Protein AF-A0A6L7W332-F1 (afdb_monomer_lite)

Radius of gyration: 18.76 Å; chains: 1; bounding box: 32×13×55 Å

Foldseek 3Di:
DVVCVVVVHFKDFDADPVGHGPDIDGPVNVVVVVVVVVVVVVVVVVVVVVVVVVPD

Structure (mmCIF, N/CA/C/O backbone):
data_AF-A0A6L7W332-F1
#
_entry.id   AF-A0A6L7W332-F1
#
loop_
_atom_site.group_PDB
_atom_site.id
_atom_site.type_symbol
_atom_site.label_atom_id
_atom_site.label_alt_id
_atom_site.label_comp_id
_atom_site.label_asym_id
_atom_site.label_entity_id
_atom_site.label_seq_id
_atom_site.pdbx_PDB_ins_code
_atom_site.Cartn_x
_atom_site.Cartn_y
_atom_site.Cartn_z
_atom_site.occupancy
_atom_site.B_iso_or_equiv
_atom_site.auth_seq_id
_atom_site.auth_comp_id
_atom_site.auth_asym_id
_atom_site.auth_atom_id
_atom_site.pdbx_PDB_model_num
ATOM 1 N N . MET A 1 1 ? 4.286 3.386 2.427 1.00 83.12 1 MET A N 1
ATOM 2 C CA . MET A 1 1 ? 5.522 2.672 2.833 1.00 83.12 1 MET A CA 1
ATOM 3 C C . MET A 1 1 ? 6.146 3.251 4.100 1.00 83.12 1 MET A C 1
ATOM 5 O O . MET A 1 1 ? 6.502 2.454 4.951 1.00 83.12 1 MET A O 1
ATOM 9 N N . ALA A 1 2 ? 6.245 4.580 4.260 1.00 87.06 2 ALA A N 1
ATOM 10 C CA . ALA A 1 2 ? 6.846 5.206 5.449 1.00 87.06 2 ALA A CA 1
ATOM 11 C C . ALA A 1 2 ? 6.277 4.683 6.783 1.00 87.06 2 ALA A C 1
ATOM 13 O O . ALA A 1 2 ? 7.053 4.230 7.614 1.00 87.06 2 ALA A O 1
ATOM 14 N N . GLU A 1 3 ? 4.949 4.615 6.928 1.00 90.75 3 GLU A N 1
ATOM 15 C CA . GLU A 1 3 ? 4.31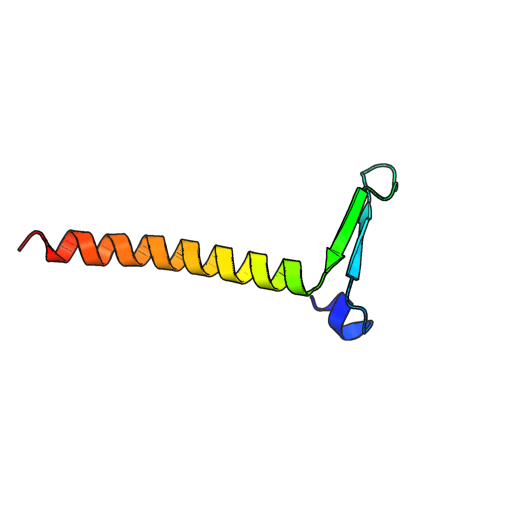5 4.099 8.154 1.00 90.75 3 GLU A CA 1
ATOM 16 C C . GLU A 1 3 ? 4.681 2.638 8.471 1.00 90.75 3 GLU A C 1
ATOM 18 O O . GLU A 1 3 ? 4.981 2.311 9.614 1.00 90.75 3 GLU A O 1
ATOM 23 N N . MET A 1 4 ? 4.724 1.760 7.461 1.00 93.44 4 MET A N 1
ATOM 24 C CA . MET A 1 4 ? 5.155 0.362 7.626 1.00 93.44 4 MET A CA 1
ATOM 25 C C . MET A 1 4 ? 6.619 0.260 8.074 1.00 93.44 4 MET A C 1
ATOM 27 O O . MET A 1 4 ? 6.958 -0.561 8.928 1.00 93.44 4 MET A O 1
ATOM 31 N N . THR A 1 5 ? 7.491 1.102 7.513 1.00 91.81 5 THR A N 1
ATOM 32 C CA . THR A 1 5 ? 8.915 1.154 7.867 1.00 91.81 5 THR A CA 1
ATOM 33 C C . THR A 1 5 ? 9.119 1.686 9.284 1.00 91.81 5 THR A C 1
ATOM 35 O O . THR A 1 5 ? 9.877 1.100 10.055 1.00 91.81 5 THR A O 1
ATOM 38 N N . GLU A 1 6 ? 8.432 2.770 9.636 1.00 95.56 6 GLU A N 1
ATOM 39 C CA . GLU A 1 6 ? 8.527 3.421 10.942 1.00 95.56 6 GLU A CA 1
ATOM 40 C C . GLU A 1 6 ? 7.953 2.536 12.055 1.00 95.56 6 GLU A C 1
ATOM 42 O O . GLU A 1 6 ? 8.611 2.302 13.068 1.00 95.56 6 GLU A O 1
ATOM 47 N N . GLY A 1 7 ? 6.777 1.947 11.830 1.00 92.81 7 GLY A N 1
ATOM 48 C CA . GLY A 1 7 ? 6.132 1.046 12.782 1.00 92.81 7 GLY A CA 1
ATOM 49 C C . GLY A 1 7 ? 6.661 -0.391 12.771 1.00 92.81 7 GLY A C 1
ATOM 50 O O . GLY A 1 7 ? 6.208 -1.208 13.570 1.00 92.81 7 GLY A O 1
ATOM 51 N N . ARG A 1 8 ? 7.620 -0.720 11.892 1.00 93.94 8 ARG A N 1
ATOM 52 C CA . ARG A 1 8 ? 8.238 -2.055 11.751 1.00 93.94 8 ARG A CA 1
ATOM 53 C C . ARG A 1 8 ? 7.229 -3.189 11.531 1.00 93.94 8 ARG A C 1
ATOM 55 O O . ARG A 1 8 ? 7.428 -4.311 12.001 1.00 93.94 8 ARG A O 1
ATOM 62 N N . PHE A 1 9 ? 6.172 -2.924 10.771 1.00 95.19 9 PHE A N 1
ATOM 63 C CA . PHE A 1 9 ? 5.176 -3.921 10.386 1.00 95.19 9 PHE A CA 1
ATOM 64 C C . PHE A 1 9 ? 5.132 -4.102 8.868 1.00 95.19 9 PHE A C 1
ATOM 66 O O . PHE A 1 9 ? 5.439 -3.201 8.093 1.00 95.19 9 PHE A O 1
ATOM 73 N N . ARG A 1 10 ? 4.769 -5.311 8.428 1.00 95.12 10 ARG A N 1
ATOM 74 C CA . ARG A 1 10 ? 4.815 -5.701 7.005 1.00 95.12 10 ARG A CA 1
ATOM 75 C C . ARG A 1 10 ? 3.465 -5.686 6.302 1.00 95.12 10 ARG A C 1
ATOM 77 O O . ARG A 1 10 ? 3.438 -5.864 5.088 1.00 95.12 10 ARG A O 1
ATOM 84 N N . HIS A 1 11 ? 2.382 -5.470 7.044 1.00 96.25 11 HIS A N 1
ATOM 85 C CA . HIS A 1 11 ? 1.018 -5.532 6.535 1.00 96.25 11 HIS A CA 1
ATOM 86 C C . HIS A 1 11 ? 0.169 -4.397 7.107 1.00 96.25 11 HIS A C 1
ATOM 88 O O . HIS A 1 11 ? 0.346 -4.029 8.265 1.00 96.25 11 HIS A O 1
ATOM 94 N N . MET A 1 12 ? -0.751 -3.878 6.300 1.00 94.88 12 MET A N 1
ATOM 95 C CA . MET A 1 12 ? -1.750 -2.877 6.670 1.00 94.88 12 MET A CA 1
ATOM 96 C C . MET A 1 12 ? -3.150 -3.451 6.433 1.00 94.88 12 MET A C 1
ATOM 98 O O . MET A 1 12 ? -3.378 -4.030 5.366 1.00 94.88 12 MET A O 1
ATOM 102 N N . PRO A 1 13 ? -4.092 -3.302 7.378 1.00 96.31 13 PRO A N 1
ATOM 103 C CA . PRO A 1 13 ? -5.488 -3.615 7.121 1.00 96.31 13 PRO A CA 1
ATOM 104 C C . PRO A 1 13 ? -6.099 -2.564 6.187 1.00 96.31 13 PRO A C 1
ATOM 106 O O . PRO A 1 13 ? -5.845 -1.370 6.323 1.00 96.31 13 PRO A O 1
ATOM 109 N N . ILE A 1 14 ? -6.934 -3.016 5.261 1.00 95.94 14 ILE A N 1
ATOM 110 C CA . ILE A 1 14 ? -7.817 -2.163 4.471 1.00 95.94 14 ILE A CA 1
ATOM 111 C C . ILE A 1 14 ? -9.202 -2.277 5.085 1.00 95.94 14 ILE A C 1
ATOM 113 O O . ILE A 1 14 ? -9.699 -3.386 5.292 1.00 95.94 14 ILE A O 1
ATOM 117 N N . VAL A 1 15 ? -9.811 -1.137 5.386 1.00 97.56 15 VAL A N 1
ATOM 118 C CA . VAL A 1 15 ? -11.167 -1.058 5.927 1.00 97.56 15 VAL A CA 1
ATOM 119 C C . VAL A 1 15 ? -12.101 -0.398 4.921 1.00 97.56 15 VAL A C 1
ATOM 121 O O . VAL A 1 15 ? -11.665 0.441 4.133 1.00 97.56 15 VAL A O 1
ATOM 124 N N . ASP A 1 16 ? -13.368 -0.805 4.926 1.00 96.94 16 ASP A N 1
ATOM 125 C CA . ASP A 1 16 ? -14.420 -0.131 4.168 1.00 96.94 16 ASP A CA 1
ATOM 126 C C . ASP A 1 16 ? -14.828 1.200 4.825 1.00 96.94 16 ASP A C 1
ATOM 128 O O . ASP A 1 16 ? -14.356 1.562 5.906 1.00 96.94 16 ASP A O 1
ATOM 132 N N . GLU A 1 17 ? -15.728 1.936 4.173 1.00 96.38 17 GLU A N 1
ATOM 133 C CA . GLU A 1 17 ? -16.213 3.240 4.651 1.00 96.38 17 GLU A CA 1
ATOM 134 C C . GLU A 1 17 ? -16.897 3.171 6.027 1.00 96.38 17 GLU A C 1
ATOM 136 O O . GLU A 1 17 ? -16.955 4.165 6.749 1.00 96.38 17 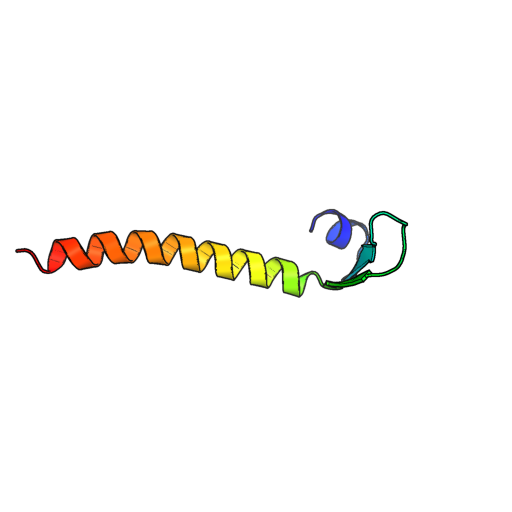GLU A O 1
ATOM 141 N N . VAL A 1 18 ? -17.399 1.994 6.410 1.00 96.31 18 VAL A N 1
ATOM 142 C CA . VAL A 1 18 ? -18.067 1.731 7.691 1.00 96.31 18 VAL A CA 1
ATOM 143 C C . VAL A 1 18 ? -17.102 1.169 8.745 1.00 96.31 18 VAL A C 1
ATOM 145 O O . VAL A 1 18 ? -17.520 0.867 9.865 1.00 96.31 18 VAL A O 1
ATOM 148 N N . GLY A 1 19 ? -15.813 1.041 8.410 1.00 96.00 19 GLY A N 1
ATOM 149 C CA . GLY A 1 19 ? -14.742 0.584 9.291 1.00 96.00 19 GLY A CA 1
ATOM 150 C C . GLY A 1 19 ? -14.589 -0.936 9.393 1.00 96.00 19 GLY A C 1
ATOM 151 O O . GLY A 1 19 ? -13.881 -1.417 10.280 1.00 96.00 19 GLY A O 1
ATOM 152 N N . ARG A 1 20 ? -15.238 -1.725 8.531 1.00 97.38 20 ARG A N 1
ATOM 153 C CA . ARG A 1 20 ? -15.104 -3.191 8.531 1.00 97.38 20 ARG A CA 1
ATOM 154 C C . ARG A 1 20 ? -13.869 -3.610 7.750 1.00 97.38 20 ARG A C 1
ATOM 156 O O . ARG A 1 20 ? -13.541 -3.008 6.735 1.00 97.38 20 ARG A O 1
ATOM 163 N N . LEU A 1 21 ? -13.206 -4.676 8.198 1.00 97.06 21 LEU A N 1
ATOM 164 C CA . LEU A 1 21 ? -12.042 -5.228 7.506 1.00 97.06 21 LEU A CA 1
ATOM 165 C C . LEU A 1 21 ? -12.437 -5.719 6.105 1.00 97.06 21 LEU A C 1
ATOM 167 O O . LEU A 1 21 ? -13.164 -6.701 5.970 1.00 97.06 21 LEU A O 1
ATOM 171 N N . ALA A 1 22 ? -11.914 -5.051 5.084 1.00 97.31 22 ALA A N 1
ATOM 172 C CA . ALA A 1 22 ? -12.077 -5.402 3.679 1.00 97.31 22 ALA A CA 1
ATOM 173 C C . ALA A 1 22 ? -10.912 -6.264 3.162 1.00 97.31 22 ALA A C 1
ATOM 175 O O . ALA A 1 22 ? -11.083 -7.034 2.221 1.00 97.31 22 ALA A O 1
ATOM 176 N N . GLY A 1 23 ? -9.729 -6.170 3.779 1.00 96.81 23 GLY A N 1
ATOM 177 C CA . GLY A 1 23 ? -8.574 -6.977 3.389 1.00 96.81 23 GLY A CA 1
ATOM 178 C C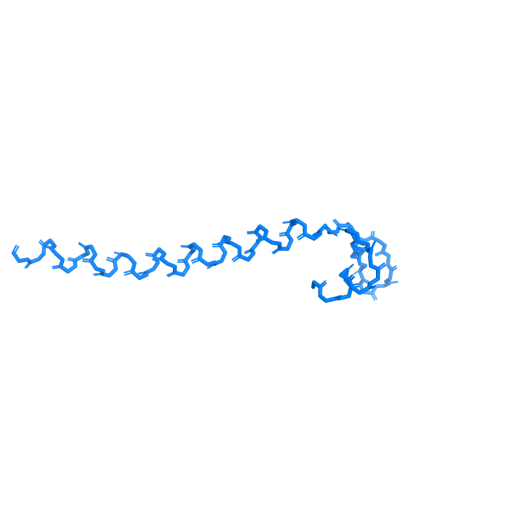 . GLY A 1 23 ? -7.280 -6.585 4.090 1.00 96.81 23 GLY A C 1
ATOM 179 O O . GLY A 1 23 ? -7.275 -5.790 5.027 1.00 96.81 23 GLY A O 1
ATOM 180 N N . ILE A 1 24 ? -6.168 -7.158 3.631 1.00 96.94 24 ILE A N 1
ATOM 181 C CA . ILE A 1 24 ? -4.818 -6.866 4.121 1.00 96.94 24 ILE A CA 1
ATOM 182 C C . ILE A 1 24 ? -3.911 -6.660 2.910 1.00 96.94 24 ILE A C 1
ATOM 184 O O . ILE A 1 24 ? -3.960 -7.446 1.968 1.00 96.94 24 ILE A O 1
ATOM 188 N N . VAL A 1 25 ? -3.066 -5.634 2.958 1.00 96.62 25 VAL A N 1
ATOM 189 C CA . VAL A 1 25 ? -2.031 -5.376 1.952 1.00 96.62 25 VAL A CA 1
ATOM 190 C C . VAL A 1 25 ? -0.651 -5.469 2.588 1.00 96.62 25 VAL A C 1
ATOM 192 O O . VAL A 1 25 ? -0.435 -4.973 3.697 1.00 96.62 25 VAL A O 1
ATOM 195 N N . SER A 1 26 ? 0.294 -6.115 1.910 1.00 96.75 26 SER A N 1
ATOM 196 C CA . SER A 1 26 ? 1.685 -6.186 2.347 1.00 96.75 26 SER A CA 1
ATOM 197 C C . SER A 1 26 ? 2.532 -5.064 1.745 1.00 96.75 26 SER A C 1
ATOM 199 O O . SER A 1 26 ? 2.199 -4.472 0.718 1.00 96.75 26 SER A O 1
ATOM 201 N N . ILE A 1 27 ? 3.688 -4.790 2.353 1.00 95.00 27 ILE A N 1
ATOM 202 C CA . ILE A 1 27 ? 4.679 -3.888 1.748 1.00 95.00 27 ILE A CA 1
ATOM 203 C C . ILE A 1 27 ? 5.175 -4.412 0.387 1.00 95.00 27 ILE A C 1
ATOM 205 O O . ILE A 1 27 ? 5.500 -3.616 -0.490 1.00 95.00 27 ILE A O 1
ATOM 209 N N . GLY A 1 28 ? 5.192 -5.737 0.190 1.00 94.94 28 GLY A N 1
ATOM 210 C CA . GLY A 1 28 ? 5.579 -6.369 -1.072 1.00 94.94 28 GLY A CA 1
ATOM 211 C C . GLY A 1 28 ? 4.593 -6.080 -2.202 1.00 94.94 28 GLY A C 1
ATOM 212 O O . GLY A 1 28 ? 5.024 -5.785 -3.314 1.00 94.94 28 GLY A O 1
ATOM 213 N N . ASP A 1 29 ? 3.293 -6.068 -1.905 1.00 95.44 29 ASP A N 1
ATOM 214 C CA . ASP A 1 29 ? 2.248 -5.732 -2.881 1.00 95.44 29 ASP A CA 1
ATOM 215 C C . ASP A 1 29 ? 2.396 -4.285 -3.370 1.00 95.44 29 ASP A C 1
ATOM 217 O O . ASP A 1 29 ? 2.291 -4.010 -4.563 1.00 95.44 29 ASP A O 1
ATOM 221 N N . ILE A 1 30 ? 2.735 -3.365 -2.458 1.00 92.94 30 ILE A N 1
ATOM 222 C CA . ILE A 1 30 ? 2.985 -1.954 -2.789 1.00 92.94 30 ILE A CA 1
ATOM 223 C C . ILE A 1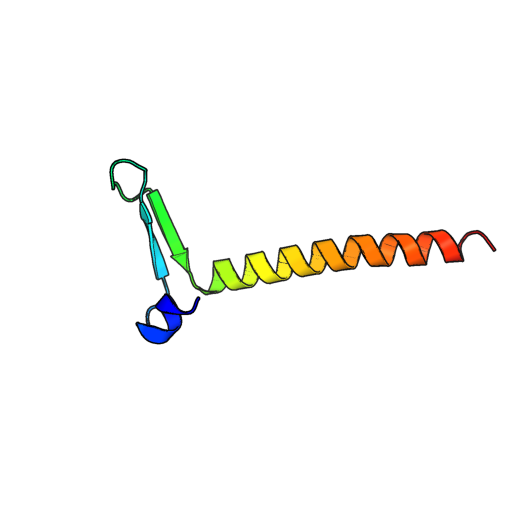 30 ? 4.222 -1.813 -3.687 1.00 92.94 30 ILE A C 1
ATOM 225 O O . ILE A 1 30 ? 4.210 -1.038 -4.644 1.00 92.94 30 ILE A O 1
ATOM 229 N N . VAL A 1 31 ? 5.297 -2.550 -3.392 1.00 94.12 31 VAL A N 1
ATOM 230 C CA . VAL A 1 31 ? 6.515 -2.545 -4.219 1.00 94.12 31 VAL A CA 1
ATOM 231 C C . VAL A 1 31 ? 6.233 -3.118 -5.609 1.00 94.12 31 VAL A C 1
ATOM 233 O O . VAL A 1 31 ? 6.659 -2.524 -6.596 1.00 94.12 31 VAL A O 1
ATOM 236 N N . LYS A 1 32 ? 5.482 -4.222 -5.696 1.00 93.06 32 LYS A N 1
ATOM 237 C CA . LYS A 1 32 ? 5.098 -4.859 -6.963 1.00 93.06 32 LYS A CA 1
ATOM 238 C C . LYS A 1 32 ? 4.284 -3.914 -7.844 1.00 93.06 32 LYS A C 1
ATOM 240 O O . LYS A 1 32 ? 4.673 -3.683 -8.981 1.00 93.06 32 LYS A O 1
ATOM 245 N N . ALA A 1 33 ? 3.246 -3.289 -7.289 1.00 92.19 33 ALA A N 1
ATOM 246 C CA . ALA A 1 33 ? 2.411 -2.338 -8.021 1.00 92.19 33 ALA A CA 1
ATOM 247 C C . ALA A 1 33 ? 3.215 -1.135 -8.550 1.00 92.19 33 ALA A C 1
ATOM 249 O O . ALA A 1 33 ? 2.966 -0.637 -9.645 1.00 92.19 33 ALA A O 1
ATOM 250 N N . LYS A 1 34 ? 4.217 -0.670 -7.789 1.00 89.44 34 LYS A N 1
ATOM 251 C CA . LYS A 1 34 ? 5.082 0.430 -8.228 1.00 89.44 34 LYS A CA 1
ATOM 252 C C . LYS A 1 34 ? 6.047 0.023 -9.342 1.00 89.44 34 LYS A C 1
ATOM 254 O O . LYS A 1 34 ? 6.340 0.850 -10.200 1.00 89.44 34 LYS A O 1
ATOM 259 N N . LEU A 1 35 ? 6.540 -1.214 -9.322 1.00 91.38 35 LEU A N 1
ATOM 260 C CA . LEU A 1 35 ? 7.367 -1.746 -10.403 1.00 91.38 35 LEU A CA 1
ATOM 261 C C . LEU A 1 35 ? 6.550 -1.899 -11.690 1.00 91.38 35 LEU A C 1
ATOM 263 O O . LEU A 1 35 ? 6.981 -1.406 -12.723 1.00 91.38 35 LEU A O 1
ATOM 267 N N . GLU A 1 36 ? 5.356 -2.486 -11.604 1.00 91.69 36 GLU A N 1
ATOM 268 C CA . GLU A 1 36 ? 4.454 -2.663 -12.752 1.00 91.69 36 GLU A CA 1
ATOM 269 C C . GLU A 1 36 ? 4.106 -1.315 -13.403 1.00 91.69 36 GLU A C 1
ATOM 271 O O . GLU A 1 36 ? 4.247 -1.155 -14.611 1.00 91.69 36 GLU A O 1
ATOM 276 N N . SER A 1 37 ? 3.775 -0.297 -12.601 1.00 82.88 37 SER A N 1
ATOM 277 C CA . SER A 1 37 ? 3.517 1.057 -13.112 1.00 82.88 37 SER A CA 1
ATOM 278 C C . SER A 1 37 ? 4.740 1.692 -13.795 1.00 82.88 37 SER A C 1
ATOM 280 O O . SER A 1 37 ? 4.586 2.402 -14.788 1.00 82.88 37 SER A O 1
ATOM 282 N N . ALA A 1 38 ? 5.955 1.438 -13.299 1.00 80.88 38 ALA A N 1
AT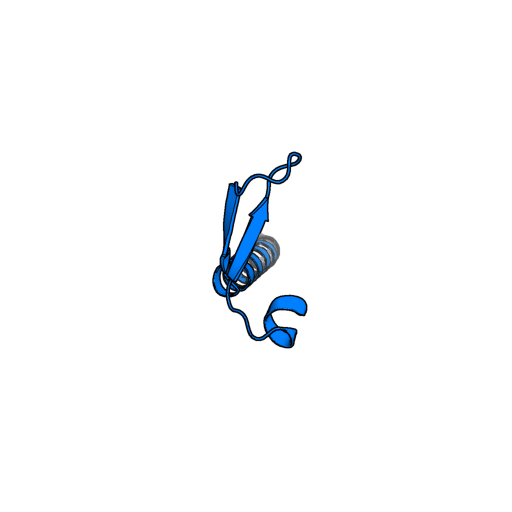OM 283 C CA . ALA A 1 38 ? 7.180 1.930 -13.930 1.00 80.88 38 ALA A CA 1
ATOM 284 C C . ALA A 1 38 ? 7.496 1.185 -15.241 1.00 80.88 38 ALA A C 1
ATOM 286 O O . ALA A 1 38 ? 7.979 1.785 -16.200 1.00 80.88 38 ALA A O 1
ATOM 287 N N . GLU A 1 39 ? 7.221 -0.119 -15.302 1.00 80.62 39 GLU A N 1
ATOM 288 C CA . GLU A 1 39 ? 7.372 -0.928 -16.514 1.00 80.62 39 GLU A CA 1
ATOM 289 C C . GLU A 1 39 ? 6.383 -0.506 -17.609 1.00 80.62 39 GLU A C 1
ATOM 291 O O . GLU A 1 39 ? 6.768 -0.418 -18.779 1.00 80.62 39 GLU A O 1
ATOM 296 N N . GLU A 1 40 ? 5.141 -0.180 -17.245 1.00 77.75 40 GLU A N 1
ATOM 297 C CA . GLU A 1 40 ? 4.144 0.385 -18.162 1.00 77.75 40 GLU A CA 1
ATOM 298 C C . GLU A 1 40 ? 4.614 1.722 -18.755 1.00 77.75 40 GLU A C 1
ATOM 300 O O . GLU A 1 40 ? 4.578 1.905 -19.974 1.00 77.75 40 GLU A O 1
ATOM 305 N N . GLU A 1 41 ? 5.134 2.632 -17.926 1.00 67.88 41 GLU A N 1
ATOM 306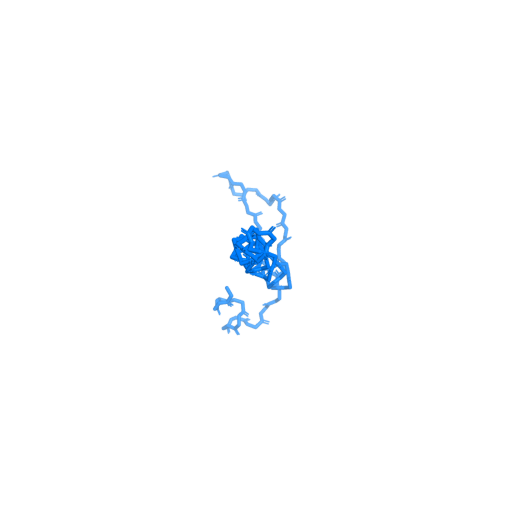 C CA . GLU A 1 41 ? 5.648 3.927 -18.387 1.00 67.88 41 GLU A CA 1
ATOM 307 C C . GLU A 1 41 ? 6.839 3.756 -19.346 1.00 67.88 41 GLU A C 1
ATOM 309 O O . GLU A 1 41 ? 6.896 4.378 -20.408 1.00 67.88 41 GLU A O 1
ATOM 314 N N . VAL A 1 42 ? 7.766 2.845 -19.033 1.00 72.19 42 VAL A N 1
ATOM 315 C CA . VAL A 1 42 ? 8.901 2.510 -19.908 1.00 72.19 42 VAL A CA 1
ATOM 316 C C . VAL A 1 42 ? 8.441 1.891 -21.230 1.00 72.19 42 VAL A C 1
ATOM 318 O O . VAL A 1 42 ? 9.056 2.143 -22.269 1.00 72.19 42 VAL A O 1
ATOM 321 N N . THR A 1 43 ? 7.380 1.085 -21.212 1.00 71.94 43 THR A N 1
ATOM 322 C CA . THR A 1 43 ? 6.830 0.450 -22.418 1.00 71.94 43 THR A CA 1
ATOM 323 C C . THR A 1 43 ? 6.303 1.498 -23.394 1.00 71.94 43 THR A C 1
ATOM 325 O O . THR A 1 43 ? 6.665 1.458 -24.569 1.00 71.94 43 THR A O 1
ATOM 328 N N . LEU A 1 44 ? 5.577 2.509 -22.901 1.00 63.56 44 LEU A N 1
ATOM 329 C CA . LEU A 1 44 ? 5.106 3.625 -23.728 1.00 63.56 44 LEU A CA 1
ATOM 330 C C . LEU A 1 44 ? 6.264 4.329 -24.452 1.00 63.56 44 LEU A C 1
ATOM 332 O O . LEU A 1 44 ? 6.180 4.566 -25.654 1.00 63.56 44 LEU A O 1
ATOM 336 N N . TYR A 1 45 ? 7.374 4.611 -23.763 1.00 61.97 45 TYR A N 1
ATOM 337 C CA . TYR A 1 45 ? 8.538 5.261 -24.381 1.00 61.97 45 TYR A CA 1
ATOM 338 C C . TYR A 1 45 ? 9.291 4.367 -25.381 1.00 61.97 45 TYR A C 1
ATOM 340 O O . TYR A 1 45 ? 9.809 4.867 -26.382 1.00 61.97 45 TYR A O 1
ATOM 348 N N . LYS A 1 46 ? 9.360 3.051 -25.146 1.00 60.25 46 LYS A N 1
ATOM 349 C CA . LYS A 1 46 ? 10.025 2.103 -26.059 1.00 60.25 46 LYS A CA 1
ATOM 350 C C . LYS A 1 46 ? 9.280 1.934 -27.381 1.00 60.25 46 LYS A C 1
ATOM 352 O O . LYS A 1 46 ? 9.930 1.785 -28.420 1.00 60.25 46 LYS A O 1
ATOM 357 N N . ASP A 1 47 ? 7.953 1.995 -27.359 1.00 61.31 47 ASP A N 1
ATOM 358 C CA . ASP A 1 47 ? 7.145 1.888 -28.575 1.00 61.31 47 ASP A CA 1
ATOM 359 C C . ASP A 1 47 ? 7.395 3.070 -29.523 1.00 61.31 47 ASP A C 1
ATOM 361 O O . ASP A 1 47 ? 7.552 2.864 -30.728 1.00 61.31 47 ASP A O 1
ATOM 365 N N . PHE A 1 48 ? 7.571 4.288 -28.999 1.00 59.69 48 PHE A N 1
ATOM 366 C CA . PHE A 1 48 ? 7.917 5.457 -29.820 1.00 59.69 48 PHE A CA 1
ATOM 367 C C . PHE A 1 48 ? 9.267 5.313 -30.535 1.00 59.69 48 PHE A C 1
ATOM 369 O O . PHE A 1 48 ? 9.362 5.598 -31.727 1.00 59.69 48 PHE A O 1
ATOM 376 N N . VAL A 1 49 ? 10.301 4.824 -29.844 1.00 67.25 49 VAL A N 1
ATOM 377 C CA . VAL A 1 49 ? 11.641 4.641 -30.438 1.00 67.25 49 VAL A CA 1
ATOM 378 C C . VAL A 1 49 ? 11.654 3.507 -31.470 1.00 67.25 49 VAL A C 1
ATOM 380 O O . VAL A 1 49 ? 12.376 3.566 -32.464 1.00 67.25 49 VAL A O 1
ATOM 383 N N . THR A 1 50 ? 10.840 2.470 -31.265 1.00 67.00 50 THR A N 1
ATOM 384 C CA . THR A 1 50 ? 10.814 1.299 -32.153 1.00 67.00 50 THR A CA 1
ATOM 385 C C . THR A 1 50 ? 10.044 1.567 -33.451 1.00 67.00 50 THR A C 1
ATOM 387 O O . THR A 1 50 ? 10.394 1.014 -34.496 1.00 67.00 50 THR A O 1
ATOM 390 N N . LEU A 1 51 ? 9.014 2.418 -33.409 1.00 59.59 51 LEU A N 1
ATOM 391 C CA . LEU A 1 51 ? 8.250 2.819 -34.594 1.00 59.59 51 LEU A CA 1
ATOM 392 C C . LEU A 1 51 ? 9.048 3.759 -35.511 1.00 59.59 51 LEU A C 1
ATOM 394 O O . LEU A 1 51 ? 8.964 3.617 -36.729 1.00 59.59 51 LEU A O 1
ATOM 398 N N . ASP A 1 52 ? 9.861 4.650 -34.939 1.00 61.19 52 ASP A N 1
ATOM 399 C CA . ASP A 1 52 ? 10.685 5.614 -35.683 1.00 61.19 52 ASP A CA 1
ATOM 400 C C . ASP A 1 52 ? 11.820 4.934 -36.482 1.00 61.19 52 ASP A C 1
ATOM 402 O O . ASP A 1 52 ? 12.081 5.275 -37.633 1.00 61.19 52 ASP A O 1
ATOM 406 N N . TRP A 1 53 ? 12.424 3.866 -35.943 1.00 59.25 53 TRP A N 1
ATOM 407 C CA . TRP A 1 53 ? 13.501 3.121 -36.618 1.00 59.25 53 TRP A CA 1
ATOM 408 C C . TRP A 1 53 ? 13.054 2.313 -37.852 1.00 59.25 53 TRP A C 1
ATOM 410 O O . TRP A 1 53 ? 13.861 2.037 -38.735 1.00 59.25 53 TRP A O 1
ATOM 420 N N . ARG A 1 54 ? 11.780 1.908 -37.952 1.00 57.12 54 ARG A N 1
ATOM 421 C CA . ARG A 1 54 ? 11.282 1.114 -39.100 1.00 57.12 54 ARG A CA 1
ATOM 422 C C . ARG A 1 54 ? 10.844 1.969 -40.294 1.00 57.12 54 ARG A C 1
ATOM 424 O O . ARG A 1 54 ? 10.461 1.401 -41.314 1.00 57.12 54 ARG A O 1
ATOM 431 N N . ALA A 1 55 ? 10.869 3.294 -40.157 1.00 59.28 55 ALA A N 1
ATOM 432 C CA . ALA A 1 55 ? 10.420 4.245 -41.170 1.00 59.28 55 ALA A CA 1
ATOM 433 C C . ALA A 1 55 ? 11.565 4.911 -41.970 1.00 59.28 55 ALA A C 1
ATOM 435 O O . ALA A 1 55 ? 11.285 5.811 -42.761 1.00 59.28 55 ALA A O 1
ATOM 436 N N . SER A 1 56 ? 12.824 4.481 -41.799 1.00 49.47 56 SER A N 1
ATOM 437 C CA . SER A 1 56 ? 13.983 4.896 -42.619 1.00 49.47 56 SER A CA 1
ATOM 438 C C . SER A 1 56 ? 14.572 3.748 -43.430 1.00 49.47 56 SER A C 1
ATOM 440 O O . SER A 1 56 ? 14.605 2.610 -42.910 1.00 49.47 56 SER A O 1
#

pLDDT: mean 84.21, std 14.73, range [49.47, 97.56]

Secondary structure (DSSP, 8-state):
-HHHHHTT-SEEEEE-TTS-EEEEEEHHHHHHHHHHHHHHHHHHHHHHHHHHHTT-

Sequence (56 aa):
MAEMTEGRFRHMPIVDEVGRLAGIVSIGDIVKAKLESAEEEVTLYKDFVTLDWRAS